Protein AF-A0A4Y2P511-F1 (afdb_monomer_lite)

Foldseek 3Di:
DDDDDDDDDDDDDDDDDDDDDDDDDDDDDDPDDDDDPPPDDDDDDPDPDDDDDPDDPCPVVVCVVVVVCPPPDPPPQQFWDWAADDPCVVVLVVVLCVVQVQWDWDDDDRTITIGHPDPVSVVVSVVVCVVVVD

Secondary structure (DSSP, 8-state):
---------PPP---------------------PPPSTTPPPPP----PPPP----TTHHHHTHHHHTTTTS-----PPPEEEEP-TTHHHHHHHHHHH-SSEEEEEETTEEEEEESSHHHHHHHHHHHHHTT-

Radius of gyration: 36.34 Å; chains: 1; bounding box: 32×95×76 Å

Organism: Araneus ventricosus (NCBI:txid182803)

pLDDT: mean 74.55, std 20.0, range [34.25, 97.19]

Sequence (134 aa):
MSCFKDHESTKDAEMDETGQYAGSIPTTSFDFKIVSPKNSAKIQLVETKSPIEISNKYQNLIGLEEQDKENAPPKISIPAINLKINDDYNLTLQEISRNFPNTESKYDRGYIGILPHFLEDRSKIIEFLNKNEK

Structure (mmCIF, N/CA/C/O backbone):
data_AF-A0A4Y2P511-F1
#
_entry.id   AF-A0A4Y2P511-F1
#
loop_
_atom_site.group_PDB
_atom_site.id
_atom_site.type_symbol
_atom_site.label_atom_id
_atom_site.label_alt_id
_atom_site.label_comp_id
_atom_site.label_asym_id
_atom_site.label_entity_id
_atom_site.label_seq_id
_atom_site.pdbx_PDB_ins_code
_atom_site.Cartn_x
_atom_site.Cartn_y
_atom_site.Cartn_z
_atom_site.occupancy
_atom_site.B_iso_or_equiv
_atom_site.auth_seq_id
_atom_site.auth_comp_id
_atom_site.auth_asym_id
_atom_site.auth_atom_id
_atom_site.pdbx_PDB_model_num
ATOM 1 N N . MET A 1 1 ? 10.146 -27.605 -31.096 1.00 42.47 1 MET A N 1
ATOM 2 C CA . MET A 1 1 ? 9.504 -28.916 -31.317 1.00 42.47 1 MET A CA 1
ATOM 3 C C . MET A 1 1 ? 8.463 -29.110 -30.231 1.00 42.47 1 MET A C 1
ATOM 5 O O . MET A 1 1 ? 8.792 -28.960 -29.065 1.00 42.47 1 MET A O 1
ATOM 9 N N . SER A 1 2 ? 7.216 -29.309 -30.649 1.00 45.97 2 SER A N 1
ATOM 10 C CA . SER A 1 2 ? 6.010 -29.447 -29.829 1.00 45.97 2 SER A CA 1
ATOM 11 C C . SER A 1 2 ? 5.664 -30.926 -29.706 1.00 45.97 2 SER A C 1
ATOM 13 O O . SER A 1 2 ? 5.555 -31.562 -30.747 1.00 45.97 2 SER A O 1
ATOM 15 N N . CYS A 1 3 ? 5.475 -31.431 -28.487 1.00 47.59 3 CYS A N 1
ATOM 16 C CA . CYS A 1 3 ? 4.804 -32.697 -28.149 1.00 47.59 3 CYS A CA 1
ATOM 17 C C . CYS A 1 3 ? 4.597 -32.741 -26.626 1.00 47.59 3 CYS A C 1
ATOM 19 O O . CYS A 1 3 ? 5.488 -32.299 -25.909 1.00 47.59 3 CYS A O 1
ATOM 21 N N . PHE A 1 4 ? 3.584 -33.366 -26.032 1.00 49.75 4 PHE A N 1
ATOM 22 C CA . PHE A 1 4 ? 2.122 -33.395 -26.191 1.00 49.75 4 PHE A CA 1
ATOM 23 C C . PHE A 1 4 ? 1.604 -33.734 -24.775 1.00 49.75 4 PHE A C 1
ATOM 25 O O . PHE A 1 4 ? 2.308 -34.376 -24.000 1.00 49.75 4 PHE A O 1
ATOM 32 N N . LYS A 1 5 ? 0.413 -33.241 -24.418 1.00 53.81 5 LYS A N 1
ATOM 33 C CA . LYS A 1 5 ? -0.297 -33.583 -23.174 1.00 53.81 5 LYS A CA 1
ATOM 34 C C . LYS A 1 5 ? -0.706 -35.057 -23.188 1.00 53.81 5 LYS A C 1
ATOM 36 O O . LYS A 1 5 ? -1.465 -35.419 -24.080 1.00 53.81 5 LYS A O 1
ATOM 41 N N . ASP A 1 6 ? -0.377 -35.796 -22.134 1.00 52.66 6 ASP A N 1
ATOM 42 C CA . ASP A 1 6 ? -1.119 -37.000 -21.759 1.00 52.66 6 ASP A CA 1
ATOM 43 C C . ASP A 1 6 ? -1.978 -36.679 -20.534 1.00 52.66 6 ASP A C 1
ATOM 45 O O . ASP A 1 6 ? -1.492 -36.455 -19.426 1.00 52.66 6 ASP A O 1
ATOM 49 N N . HIS A 1 7 ? -3.281 -36.577 -20.779 1.00 49.41 7 HIS A N 1
ATOM 50 C CA . HIS A 1 7 ? -4.311 -36.598 -19.755 1.00 49.41 7 HIS A CA 1
ATOM 51 C C . HIS A 1 7 ? -4.892 -38.007 -19.795 1.00 49.41 7 HIS A C 1
ATOM 53 O O . HIS A 1 7 ? -5.608 -38.336 -20.738 1.00 49.41 7 HIS A O 1
ATOM 59 N N . GLU A 1 8 ? -4.610 -38.832 -18.791 1.00 48.00 8 GLU A N 1
ATOM 60 C CA . GLU A 1 8 ? -5.341 -40.081 -18.603 1.00 48.00 8 GLU A CA 1
ATOM 61 C C . GLU A 1 8 ? -6.139 -39.992 -17.306 1.00 48.00 8 GLU A C 1
ATOM 63 O O . GLU A 1 8 ? -5.606 -39.807 -16.215 1.00 48.00 8 GLU A O 1
ATOM 68 N N . SER A 1 9 ? -7.458 -40.010 -17.480 1.00 52.00 9 SER A N 1
ATOM 69 C CA . SER A 1 9 ? -8.449 -40.010 -16.415 1.00 52.00 9 SER A CA 1
ATOM 70 C C . SER A 1 9 ? -8.704 -41.462 -16.031 1.00 52.00 9 SER A C 1
ATOM 72 O O . SER A 1 9 ? -9.368 -42.187 -16.775 1.00 52.00 9 SER A O 1
ATOM 74 N N . THR A 1 10 ? -8.182 -41.903 -14.891 1.00 53.38 10 THR A N 1
ATOM 75 C CA . THR A 1 10 ? -8.485 -43.240 -14.375 1.00 53.38 10 THR A CA 1
ATOM 76 C C . THR A 1 10 ? -9.873 -43.222 -13.746 1.00 53.38 10 THR A C 1
ATOM 78 O O . THR A 1 10 ? -10.163 -42.408 -12.874 1.00 53.38 10 THR A O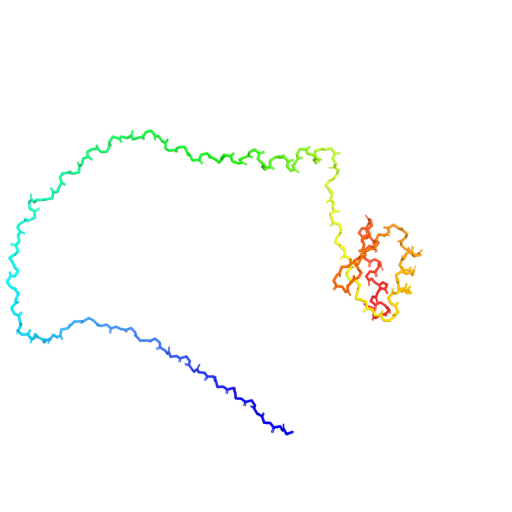 1
ATOM 81 N N . LYS A 1 11 ? -10.741 -44.083 -14.277 1.00 56.53 11 LYS A N 1
ATOM 82 C CA . LYS A 1 11 ? -12.161 -44.215 -13.952 1.00 56.53 11 LYS A CA 1
ATOM 83 C C . LYS A 1 11 ? -12.363 -44.726 -12.526 1.00 56.53 11 LYS A C 1
ATOM 85 O O . LYS A 1 11 ? -11.629 -45.608 -12.082 1.00 56.53 11 LYS A O 1
ATOM 90 N N . ASP A 1 12 ? -13.393 -44.201 -11.873 1.00 45.31 12 ASP A N 1
ATOM 91 C CA . ASP A 1 12 ? -13.908 -44.671 -10.591 1.00 45.31 12 ASP A CA 1
ATOM 92 C C . ASP A 1 12 ? -14.283 -46.158 -10.680 1.00 45.31 12 ASP A C 1
ATOM 94 O O . ASP A 1 12 ? -15.068 -46.563 -11.541 1.00 45.31 12 ASP A O 1
ATOM 98 N N . ALA A 1 13 ? -13.692 -46.976 -9.808 1.00 54.31 13 ALA A N 1
ATOM 99 C CA . ALA A 1 13 ? -14.102 -48.357 -9.612 1.00 54.31 13 ALA A CA 1
ATOM 100 C C . ALA A 1 13 ? -15.190 -48.393 -8.531 1.00 54.31 13 ALA A C 1
ATOM 102 O O . ALA A 1 13 ? -14.964 -48.032 -7.376 1.00 54.31 13 ALA A O 1
ATOM 103 N N . GLU A 1 14 ? -16.376 -48.785 -8.979 1.00 49.62 14 GLU A N 1
ATOM 104 C CA . GLU A 1 14 ? -17.616 -48.987 -8.242 1.00 49.62 14 GLU A CA 1
ATOM 105 C C . GLU A 1 14 ? -17.463 -50.011 -7.101 1.00 49.62 14 GLU A C 1
ATOM 107 O O . GLU A 1 14 ? -16.694 -50.969 -7.187 1.00 49.62 14 GLU A O 1
ATOM 112 N N . MET A 1 15 ? -18.186 -49.749 -6.011 1.00 55.97 15 MET A N 1
ATOM 113 C CA . MET A 1 15 ? -18.266 -50.561 -4.797 1.00 55.97 15 MET A CA 1
ATOM 114 C C . MET A 1 15 ? -19.095 -51.821 -5.041 1.00 55.97 15 MET A C 1
ATOM 116 O O . MET A 1 15 ? -20.222 -51.698 -5.504 1.00 55.97 15 MET A O 1
ATOM 120 N N . ASP A 1 16 ? -18.605 -52.983 -4.601 1.00 44.84 16 ASP A N 1
ATOM 121 C CA . ASP A 1 16 ? -19.456 -54.154 -4.372 1.00 44.84 16 ASP A CA 1
ATOM 122 C C . ASP A 1 16 ? -19.159 -54.786 -3.002 1.00 44.84 16 ASP A C 1
ATOM 124 O O . ASP A 1 16 ? -18.056 -55.247 -2.698 1.00 44.84 16 ASP A O 1
ATOM 128 N N . GLU A 1 17 ? -20.188 -54.762 -2.159 1.00 48.62 17 GLU A N 1
ATOM 129 C CA . GLU A 1 17 ? -20.302 -55.395 -0.849 1.00 48.62 17 GLU A CA 1
ATOM 130 C C . GLU A 1 17 ? -21.018 -56.744 -1.018 1.00 48.62 17 GLU A C 1
ATOM 132 O O . GLU A 1 17 ? -22.072 -56.779 -1.642 1.00 48.62 17 GLU A O 1
ATOM 137 N N . THR A 1 18 ? -20.490 -57.838 -0.446 1.00 41.84 18 THR A N 1
ATOM 138 C CA . THR A 1 18 ? -21.204 -58.848 0.387 1.00 41.84 18 THR A CA 1
ATOM 139 C C . THR A 1 18 ? -20.516 -60.225 0.407 1.00 41.84 18 THR A C 1
ATOM 141 O O . THR A 1 18 ? -20.036 -60.722 -0.606 1.00 41.84 18 THR A O 1
ATOM 144 N N . GLY A 1 19 ? -20.572 -60.898 1.570 1.00 40.34 19 GLY A N 1
ATOM 145 C CA . GLY A 1 19 ? -20.696 -62.366 1.633 1.00 40.34 19 GLY A CA 1
ATOM 146 C C . GLY A 1 19 ? -19.635 -63.146 2.425 1.00 40.34 19 GLY A C 1
ATOM 147 O O . GLY A 1 19 ? -18.476 -63.221 2.042 1.00 40.34 19 GLY A O 1
ATOM 148 N N . GLN A 1 20 ? -20.066 -63.794 3.512 1.00 38.06 20 GLN A N 1
ATOM 149 C CA . GLN A 1 20 ? -19.298 -64.649 4.431 1.00 38.06 20 GLN A CA 1
ATOM 150 C C . GLN A 1 20 ? -19.282 -66.153 4.046 1.00 38.06 20 GLN A C 1
ATOM 152 O O . GLN A 1 20 ? -20.301 -66.697 3.643 1.00 38.06 20 GLN A O 1
ATOM 157 N N . TYR A 1 21 ? -18.123 -66.788 4.300 1.00 39.91 21 TYR A N 1
ATOM 158 C CA . TYR A 1 21 ? -17.769 -68.182 4.681 1.00 39.91 21 TYR A CA 1
ATOM 159 C C . TYR A 1 21 ? -18.353 -69.457 4.019 1.00 39.91 21 TYR A C 1
ATOM 161 O O . TYR A 1 21 ? -19.534 -69.757 4.141 1.00 39.91 21 TYR A O 1
ATOM 169 N N . ALA A 1 22 ? -17.410 -70.307 3.559 1.00 36.66 22 ALA A N 1
ATOM 170 C CA . ALA A 1 22 ? -17.221 -71.770 3.768 1.00 36.66 22 ALA A CA 1
ATOM 171 C C . ALA A 1 22 ? -16.760 -72.437 2.449 1.00 36.66 22 ALA A C 1
ATOM 173 O O . ALA A 1 22 ? -17.340 -72.177 1.409 1.00 36.66 22 ALA A O 1
ATOM 174 N N . GLY A 1 23 ? -15.762 -73.314 2.341 1.00 34.25 23 GLY A N 1
ATOM 175 C CA . GLY A 1 23 ? -14.797 -73.920 3.249 1.00 34.25 23 GLY A CA 1
ATOM 176 C C . GLY A 1 23 ? -14.028 -74.991 2.452 1.00 34.25 23 GLY A C 1
ATOM 177 O O . GLY A 1 23 ? -14.615 -75.657 1.606 1.00 34.25 23 GLY A O 1
ATOM 178 N N . SER A 1 24 ? -12.734 -75.180 2.713 1.00 43.16 24 SER A N 1
ATOM 179 C CA . SER A 1 24 ? -12.016 -76.415 2.358 1.00 43.16 24 SER A CA 1
ATOM 180 C C . SER A 1 24 ? -10.722 -76.505 3.168 1.00 43.16 24 SER A C 1
ATOM 182 O O . SER A 1 24 ? -9.834 -75.666 3.047 1.00 43.16 24 SER A O 1
ATOM 184 N N . ILE A 1 25 ? -10.680 -77.514 4.038 1.00 46.88 25 ILE A N 1
ATOM 185 C CA . ILE A 1 25 ? -9.607 -77.861 4.976 1.00 46.88 25 ILE A CA 1
ATOM 186 C C . ILE A 1 25 ? -8.437 -78.505 4.215 1.00 46.88 25 ILE A C 1
ATOM 188 O O . ILE A 1 25 ? -8.672 -79.466 3.481 1.00 46.88 25 ILE A O 1
ATOM 192 N N . PRO A 1 26 ? -7.181 -78.101 4.474 1.00 40.88 26 PRO A N 1
ATOM 193 C CA . PRO A 1 26 ? -6.042 -79.001 4.380 1.00 40.88 26 PRO A CA 1
ATOM 194 C C . PRO A 1 26 ? -5.585 -79.397 5.785 1.00 40.88 26 PRO A C 1
ATOM 196 O O . PRO A 1 26 ? -5.214 -78.568 6.612 1.00 40.88 26 PRO A O 1
ATOM 199 N N . THR A 1 27 ? -5.631 -80.700 6.024 1.00 49.75 27 THR A N 1
ATOM 200 C CA . THR A 1 27 ? -5.149 -81.420 7.197 1.00 49.75 27 THR A CA 1
ATOM 201 C C . THR A 1 27 ? -3.687 -81.089 7.497 1.00 49.75 27 THR A C 1
ATOM 203 O O . THR A 1 27 ? -2.789 -81.632 6.859 1.00 49.75 27 THR A O 1
ATOM 206 N N . THR A 1 28 ? -3.433 -80.264 8.511 1.00 45.41 28 THR A N 1
ATOM 207 C CA . THR A 1 28 ? -2.154 -80.255 9.230 1.00 45.41 28 THR A CA 1
ATOM 208 C C . THR A 1 28 ? -2.402 -80.113 10.728 1.00 45.41 28 THR A C 1
ATOM 210 O O . THR A 1 28 ? -3.241 -79.346 11.195 1.00 45.41 28 THR A O 1
ATOM 213 N N . SER A 1 29 ? -1.707 -80.974 11.462 1.00 59.28 29 SER A N 1
ATOM 214 C CA . SER A 1 29 ? -1.801 -81.236 12.892 1.00 59.28 29 SER A CA 1
ATOM 215 C C . SER A 1 29 ? -1.775 -79.977 13.752 1.00 59.28 29 SER A C 1
ATOM 217 O O . SER A 1 29 ? -0.762 -79.280 13.803 1.00 59.28 29 SER A O 1
ATOM 219 N N . PHE A 1 30 ? -2.835 -79.764 14.521 1.00 53.41 30 PHE A N 1
ATOM 220 C CA . PHE A 1 30 ? -2.820 -78.827 15.631 1.00 53.41 30 PHE A CA 1
ATOM 221 C C . PHE A 1 30 ? -3.652 -79.400 16.781 1.00 53.41 30 PHE A C 1
ATOM 223 O O . PHE A 1 30 ? -4.855 -79.170 16.885 1.00 53.41 30 PHE A O 1
ATOM 230 N N . ASP A 1 31 ? -2.989 -80.176 17.640 1.00 64.25 31 ASP A N 1
ATOM 231 C CA . ASP A 1 31 ? -3.514 -80.660 18.923 1.00 64.25 31 ASP A CA 1
ATOM 232 C C . ASP A 1 31 ? -3.655 -79.493 19.918 1.00 64.25 31 ASP A C 1
ATOM 234 O O . ASP A 1 31 ? -2.940 -79.384 20.918 1.00 64.25 31 ASP A O 1
ATOM 238 N N . PHE A 1 32 ? -4.577 -78.569 19.653 1.00 65.88 32 PHE A N 1
ATOM 239 C CA . PHE A 1 32 ? -4.915 -77.533 20.620 1.00 65.88 32 PHE A CA 1
ATOM 240 C C . PHE A 1 32 ? -5.951 -78.060 21.605 1.00 65.88 32 PHE A C 1
ATOM 242 O O . PHE A 1 32 ? -7.124 -78.262 21.293 1.00 65.88 32 PHE A O 1
ATOM 249 N N . LYS A 1 33 ? -5.500 -78.263 22.842 1.00 73.00 33 LYS A N 1
ATOM 250 C CA . LYS A 1 33 ? -6.355 -78.651 23.959 1.00 73.00 33 LYS A CA 1
ATOM 251 C C . LYS A 1 33 ? -7.148 -77.433 24.442 1.00 73.00 33 LYS A C 1
ATOM 253 O O . LYS A 1 33 ? -6.571 -76.478 24.958 1.00 73.00 33 LYS A O 1
ATOM 258 N N . ILE A 1 34 ? -8.472 -77.472 24.307 1.00 68.00 34 ILE A N 1
ATOM 259 C CA . ILE A 1 34 ? -9.365 -76.439 24.851 1.00 68.00 34 ILE A CA 1
ATOM 260 C C . ILE A 1 34 ? -9.376 -76.564 26.383 1.00 68.00 34 ILE A C 1
ATOM 262 O O . ILE A 1 34 ? -9.748 -77.605 26.926 1.00 68.00 34 ILE A O 1
ATOM 266 N N . VAL A 1 35 ? -8.947 -75.513 27.089 1.00 64.06 35 VAL A N 1
ATOM 267 C CA . VAL A 1 35 ? -8.935 -75.449 28.562 1.00 64.06 35 VAL A CA 1
ATOM 268 C C . VAL A 1 35 ? -10.161 -74.708 29.102 1.00 64.06 35 VAL A C 1
ATOM 270 O O . VAL A 1 35 ? -10.712 -73.825 28.451 1.00 64.06 35 VAL A O 1
ATOM 273 N N . SER A 1 36 ? -10.603 -75.073 30.309 1.00 65.44 36 SER A N 1
ATOM 274 C CA . SER A 1 36 ? -11.772 -74.460 30.952 1.00 65.44 36 SER A CA 1
ATOM 275 C C . SER A 1 36 ? -11.494 -72.990 31.332 1.00 65.44 36 SER A C 1
ATOM 277 O O . SER A 1 36 ? -10.411 -72.719 31.853 1.00 65.44 36 SER A O 1
ATOM 279 N N . PRO A 1 37 ? -12.449 -72.044 31.176 1.00 62.72 37 PRO A N 1
ATOM 280 C CA . PRO A 1 37 ? -12.242 -70.605 31.426 1.00 62.72 37 PRO A CA 1
ATOM 281 C C . PRO A 1 37 ? -11.972 -70.203 32.889 1.00 62.72 37 PRO A C 1
ATOM 283 O O . PRO A 1 37 ? -12.016 -69.026 33.230 1.00 62.72 37 PRO A O 1
ATOM 286 N N . LYS A 1 38 ? -11.725 -71.152 33.795 1.00 60.62 38 LYS A N 1
ATOM 287 C CA . LYS A 1 38 ? -11.714 -70.926 35.250 1.00 60.62 38 LYS A CA 1
ATOM 288 C C . LYS A 1 38 ? -10.485 -70.190 35.803 1.00 60.62 38 LYS A C 1
ATOM 290 O O . LYS A 1 38 ? -10.421 -69.980 37.008 1.00 60.62 38 LYS A O 1
ATOM 295 N N . ASN A 1 39 ? -9.567 -69.746 34.945 1.00 58.75 39 ASN A N 1
ATOM 296 C CA . ASN A 1 39 ? -8.349 -69.028 35.336 1.00 58.75 39 ASN A CA 1
ATOM 297 C C . ASN A 1 39 ? -8.368 -67.540 34.943 1.00 58.75 39 ASN A C 1
ATOM 299 O O . ASN A 1 39 ? -7.319 -66.958 34.676 1.00 58.75 39 ASN A O 1
ATOM 303 N N . SER A 1 40 ? -9.538 -66.898 34.884 1.00 62.78 40 SER A N 1
ATOM 304 C CA . SER A 1 40 ? -9.586 -65.436 34.778 1.00 62.78 40 SER A CA 1
ATOM 305 C C . SER A 1 40 ? -9.000 -64.805 36.045 1.00 62.78 40 SER A C 1
ATOM 307 O O . SER A 1 40 ? -9.401 -65.142 37.161 1.00 62.78 40 SER A O 1
ATOM 309 N N . ALA A 1 41 ? -8.050 -63.882 35.885 1.00 65.44 41 ALA A N 1
ATOM 310 C CA . ALA A 1 41 ? -7.514 -63.112 37.002 1.00 65.44 41 ALA A CA 1
ATOM 311 C C . ALA A 1 41 ? -8.646 -62.320 37.683 1.00 65.44 41 ALA A C 1
ATOM 313 O O . ALA A 1 41 ? -9.439 -61.660 37.009 1.00 65.44 41 ALA A O 1
ATOM 314 N N . LYS A 1 42 ? -8.732 -62.375 39.021 1.00 69.69 42 LYS A N 1
ATOM 315 C CA . LYS A 1 42 ? -9.644 -61.503 39.776 1.00 69.69 42 LYS A CA 1
ATOM 316 C C . LYS A 1 42 ? -9.238 -60.049 39.536 1.00 69.69 42 LYS A C 1
ATOM 318 O O . LYS A 1 42 ? -8.085 -59.691 39.769 1.00 69.69 42 LYS A O 1
ATOM 323 N N . ILE A 1 43 ? -10.189 -59.223 39.102 1.00 67.56 43 ILE A N 1
ATOM 324 C CA . ILE A 1 43 ? -10.000 -57.775 38.991 1.00 67.56 43 ILE A CA 1
ATOM 325 C C . ILE A 1 43 ? -9.694 -57.257 40.400 1.00 67.56 43 ILE A C 1
ATOM 327 O O . ILE A 1 43 ? -10.494 -57.450 41.318 1.00 67.56 43 ILE A O 1
ATOM 331 N N . GLN A 1 44 ? -8.516 -56.661 40.589 1.00 67.62 44 GLN A N 1
ATOM 332 C CA . GLN A 1 44 ? -8.200 -55.978 41.840 1.00 67.62 44 GLN A CA 1
ATOM 333 C C . GLN A 1 44 ? -9.125 -54.769 41.971 1.00 67.62 44 GLN A C 1
ATOM 335 O O . GLN A 1 44 ? -9.329 -54.039 41.000 1.00 67.62 44 GLN A O 1
ATOM 340 N N . LEU A 1 45 ? -9.698 -54.577 43.161 1.00 63.84 45 LEU A N 1
ATOM 341 C CA . LEU A 1 45 ? -10.500 -53.398 43.458 1.00 63.84 45 LEU A CA 1
ATOM 342 C C . LEU A 1 45 ? -9.584 -52.180 43.292 1.00 63.84 45 LEU A C 1
ATOM 344 O O . LEU A 1 45 ? -8.634 -52.010 44.052 1.00 63.84 45 LEU A O 1
ATOM 348 N N . VAL A 1 46 ? -9.814 -51.389 42.247 1.00 65.12 46 VAL A N 1
ATOM 349 C CA . VAL A 1 46 ? -9.028 -50.184 41.991 1.00 65.12 46 VAL A CA 1
ATOM 350 C C . VAL A 1 46 ? -9.370 -49.203 43.102 1.00 65.12 46 VAL A C 1
ATOM 352 O O . VAL A 1 46 ? -10.480 -48.674 43.138 1.00 65.12 46 VAL A O 1
ATOM 355 N N . GLU A 1 47 ? -8.436 -48.988 44.028 1.00 67.19 47 GLU A N 1
ATOM 356 C CA . GLU A 1 47 ? -8.540 -47.884 44.975 1.00 67.19 47 GLU A CA 1
ATOM 357 C C . GLU A 1 47 ? -8.740 -46.599 44.174 1.00 67.19 47 GLU A C 1
ATOM 359 O O . GLU A 1 47 ? -7.998 -46.311 43.226 1.00 67.19 47 GLU A O 1
ATOM 364 N N . THR A 1 48 ? -9.794 -45.859 44.514 1.00 64.94 48 THR A N 1
ATOM 365 C CA . THR A 1 48 ? -10.140 -44.599 43.868 1.00 64.94 48 THR A CA 1
ATOM 366 C C . THR A 1 48 ? -9.009 -43.615 44.119 1.00 64.94 48 THR A C 1
ATOM 368 O O . THR A 1 48 ? -8.948 -42.972 45.167 1.00 64.94 48 THR A O 1
ATOM 371 N N . LYS A 1 49 ? -8.081 -43.525 43.166 1.00 70.50 49 LYS A N 1
ATOM 372 C CA . LYS A 1 49 ? -7.073 -42.470 43.155 1.00 70.50 49 LYS A CA 1
ATOM 373 C C . LYS A 1 49 ? -7.815 -41.138 43.174 1.00 70.50 49 LYS A C 1
ATOM 375 O O . LYS A 1 49 ? -8.839 -40.991 42.502 1.00 70.50 49 LYS A O 1
ATOM 380 N N . SER A 1 50 ? -7.310 -40.198 43.968 1.00 71.62 50 SER A N 1
ATOM 381 C CA . SER A 1 50 ? -7.811 -38.826 44.000 1.00 71.62 50 SER A CA 1
ATOM 382 C C . SER A 1 50 ? -7.952 -38.277 42.573 1.00 71.62 50 SER A C 1
ATOM 384 O O . SER A 1 50 ? -7.145 -38.651 41.713 1.00 71.62 50 SER A O 1
ATOM 386 N N . PRO A 1 51 ? -8.948 -37.412 42.307 1.00 80.06 51 PRO A N 1
ATOM 387 C CA . PRO A 1 51 ? -9.186 -36.863 40.977 1.00 80.06 51 PRO A CA 1
ATOM 388 C C . PRO A 1 51 ? -7.897 -36.322 40.357 1.00 80.06 51 PRO A C 1
ATOM 390 O O . PRO A 1 51 ? -7.139 -35.608 41.014 1.00 80.06 51 PRO A O 1
ATOM 393 N N . ILE A 1 52 ? -7.643 -36.686 39.100 1.00 75.19 52 ILE A N 1
ATOM 394 C CA . ILE A 1 52 ? -6.505 -36.158 38.348 1.00 75.19 52 ILE A CA 1
ATOM 395 C C . ILE A 1 52 ? -6.773 -34.673 38.109 1.00 75.19 52 ILE A C 1
ATOM 397 O O . ILE A 1 52 ? -7.825 -34.305 37.584 1.00 75.19 52 ILE A O 1
ATOM 401 N N . GLU A 1 53 ? -5.831 -33.823 38.508 1.00 82.19 53 GLU A N 1
ATOM 402 C CA . GLU A 1 53 ? -5.912 -32.396 38.236 1.00 82.19 53 GLU A CA 1
ATOM 403 C C . GLU A 1 53 ? -5.769 -32.158 36.725 1.00 82.19 53 GLU A C 1
ATOM 405 O O . GLU A 1 53 ? -4.732 -32.440 36.129 1.00 82.19 53 GLU A O 1
ATOM 410 N N . ILE A 1 54 ? -6.838 -31.662 36.101 1.00 82.31 54 ILE A N 1
ATOM 411 C CA . ILE A 1 54 ? -6.906 -31.317 34.670 1.00 82.31 54 ILE A CA 1
ATOM 412 C C . ILE A 1 54 ? -6.775 -29.804 34.433 1.00 82.31 54 ILE A C 1
ATOM 414 O O . ILE A 1 54 ? -7.118 -29.310 33.359 1.00 82.31 54 ILE A O 1
ATOM 418 N N . SER A 1 55 ? -6.339 -29.048 35.446 1.00 87.94 55 SER A N 1
ATOM 419 C CA . SER A 1 55 ? -6.227 -27.593 35.359 1.00 87.94 55 SER A CA 1
ATOM 420 C C . SER A 1 55 ? -5.149 -27.196 34.340 1.00 87.94 55 SER A C 1
ATOM 422 O O . SER A 1 55 ? -4.068 -27.786 34.255 1.00 87.94 55 SER A O 1
ATOM 424 N N . ASN A 1 56 ? -5.445 -26.190 33.513 1.00 85.25 56 ASN A N 1
ATOM 425 C CA . ASN A 1 56 ? -4.477 -25.682 32.552 1.00 85.25 56 ASN A CA 1
ATOM 426 C C . ASN A 1 56 ? -3.465 -24.768 33.2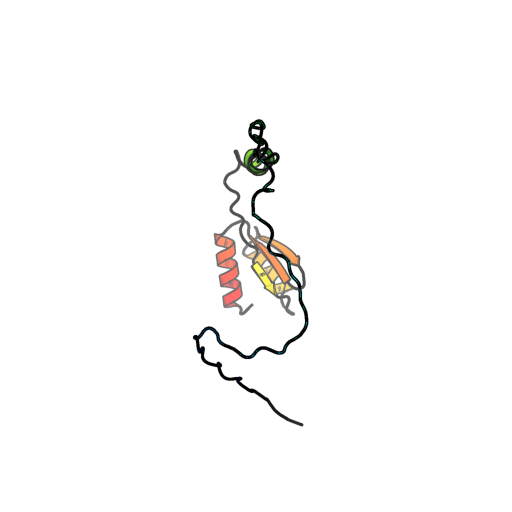62 1.00 85.25 56 ASN A C 1
ATOM 428 O O . ASN A 1 56 ? -3.781 -23.639 33.634 1.00 85.25 56 ASN A O 1
ATOM 432 N N . LYS A 1 57 ? -2.213 -25.216 33.378 1.00 86.31 57 LYS A N 1
ATOM 433 C CA . LYS A 1 57 ? -1.100 -24.444 33.967 1.00 86.31 57 LYS A CA 1
ATOM 434 C C . LYS A 1 57 ? -0.744 -23.144 33.224 1.00 86.31 57 LYS A C 1
ATOM 436 O O . LYS A 1 57 ? 0.018 -22.337 33.748 1.00 86.31 57 LYS A O 1
ATOM 441 N N . TYR A 1 58 ? -1.263 -22.945 32.012 1.00 82.06 58 TYR A N 1
ATOM 442 C CA . TYR A 1 58 ? -1.014 -21.769 31.175 1.00 82.06 58 TYR A CA 1
ATOM 443 C C . TYR A 1 58 ? -2.186 -20.778 31.148 1.00 82.06 58 TYR A C 1
ATOM 445 O O . TYR A 1 58 ? -2.136 -19.816 30.389 1.00 82.06 58 TYR A O 1
ATOM 453 N N . GLN A 1 59 ? -3.215 -20.960 31.988 1.00 79.25 59 GLN A N 1
ATOM 454 C CA . GLN A 1 59 ? -4.365 -20.045 32.082 1.00 79.25 59 GLN A CA 1
ATOM 455 C C . GLN A 1 59 ? -3.933 -18.573 32.259 1.00 79.25 59 GLN A C 1
ATOM 457 O O . GLN A 1 59 ? -4.520 -17.674 31.666 1.00 79.25 59 GLN A O 1
ATOM 462 N N . ASN A 1 60 ? -2.856 -18.337 33.016 1.00 74.25 60 ASN A N 1
ATOM 463 C CA . ASN A 1 60 ? -2.328 -17.001 33.308 1.00 74.25 60 ASN A CA 1
ATOM 464 C C . ASN A 1 60 ? -1.681 -16.300 32.099 1.00 74.25 60 ASN A C 1
ATOM 466 O O . ASN A 1 60 ? -1.420 -15.104 32.168 1.00 74.25 60 ASN A O 1
AT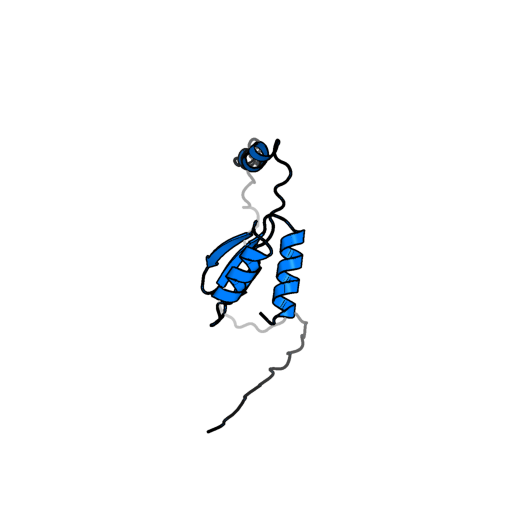OM 470 N N . LEU A 1 61 ? -1.402 -17.019 31.006 1.00 74.12 61 LEU A N 1
ATOM 471 C CA . LEU A 1 61 ? -0.823 -16.426 29.797 1.00 74.12 61 LEU A CA 1
ATOM 472 C C . LEU A 1 61 ? -1.879 -15.767 28.901 1.00 74.12 61 LEU A C 1
ATOM 474 O O . LEU A 1 61 ? -1.546 -14.829 28.190 1.00 74.12 61 LEU A O 1
ATOM 478 N N . ILE A 1 62 ? -3.142 -16.203 28.977 1.00 71.06 62 ILE A N 1
ATOM 479 C CA . ILE A 1 62 ? -4.240 -15.663 28.156 1.00 71.06 62 ILE A CA 1
ATOM 480 C C . ILE A 1 62 ? -4.527 -14.190 28.510 1.00 71.06 62 ILE A C 1
ATOM 482 O O . ILE A 1 62 ? -4.798 -13.386 27.627 1.00 71.06 62 ILE A O 1
ATOM 486 N N . GLY A 1 63 ? -4.403 -13.815 29.789 1.00 58.44 63 GLY A N 1
ATOM 487 C CA . GLY A 1 63 ? -4.698 -12.455 30.264 1.00 58.44 63 GLY A CA 1
ATOM 488 C C . GLY A 1 63 ? -3.541 -11.453 30.161 1.00 58.44 63 GLY A C 1
ATOM 489 O O . GLY A 1 63 ? -3.771 -10.248 30.257 1.00 58.44 63 GLY A O 1
ATOM 490 N N . LEU A 1 64 ? -2.299 -11.909 29.946 1.00 58.75 64 LEU A N 1
ATOM 491 C CA . LEU A 1 64 ? -1.140 -11.007 29.843 1.00 58.75 64 LEU A CA 1
ATOM 492 C C . LEU A 1 64 ? -1.188 -10.168 28.554 1.00 58.75 64 LEU A C 1
ATOM 494 O O . LEU A 1 64 ? -0.714 -9.039 28.525 1.00 58.75 64 LEU A O 1
ATOM 498 N N . GLU A 1 65 ? -1.821 -10.691 27.502 1.00 57.78 65 GLU A N 1
ATOM 499 C CA . GLU A 1 65 ? -2.040 -9.976 26.238 1.00 57.78 65 GLU A CA 1
ATOM 500 C C . GLU A 1 65 ? -3.166 -8.927 26.316 1.00 57.78 65 GLU A C 1
ATOM 502 O O . GLU A 1 65 ? -3.301 -8.087 25.416 1.00 57.78 65 GLU A O 1
ATOM 507 N N . GLU A 1 66 ? -4.001 -9.003 27.355 1.00 56.00 66 GLU A N 1
ATOM 508 C CA . GLU A 1 66 ? -5.213 -8.199 27.537 1.00 56.00 66 GLU A CA 1
ATOM 509 C C . GLU A 1 66 ? -5.005 -7.064 28.552 1.00 56.00 66 GLU A C 1
ATOM 511 O O . GLU A 1 66 ? -5.554 -5.978 28.368 1.00 56.00 66 GLU A O 1
ATOM 516 N N . GLN A 1 67 ? -4.147 -7.252 29.563 1.00 52.97 67 GLN A N 1
ATOM 517 C CA . GLN A 1 67 ? -3.916 -6.252 30.616 1.00 52.97 67 GLN A CA 1
ATOM 518 C C . GLN A 1 67 ? -3.207 -4.980 30.106 1.00 52.97 67 GLN A C 1
ATOM 520 O O . GLN A 1 67 ? -3.547 -3.872 30.520 1.00 52.97 67 GLN A O 1
ATOM 525 N N . ASP A 1 68 ? -2.310 -5.100 29.122 1.00 53.62 68 ASP A N 1
ATOM 526 C CA . ASP A 1 68 ? -1.685 -3.943 28.449 1.00 53.62 68 ASP A CA 1
ATOM 527 C C . ASP A 1 68 ? -2.634 -3.220 27.466 1.00 53.62 68 ASP A C 1
ATOM 529 O O . ASP A 1 68 ? -2.271 -2.206 26.857 1.00 53.62 68 ASP A O 1
ATOM 533 N N . LYS A 1 69 ? -3.859 -3.730 27.277 1.00 55.53 69 LYS A N 1
ATOM 534 C CA . LYS A 1 69 ? -4.876 -3.167 26.373 1.00 55.53 69 LYS A CA 1
ATOM 535 C C . LYS A 1 69 ? -6.041 -2.502 27.104 1.00 55.53 69 LYS A C 1
ATOM 537 O O . LYS A 1 69 ? -6.842 -1.850 26.447 1.00 55.53 69 LYS A O 1
ATOM 542 N N . GLU A 1 70 ? -6.131 -2.600 28.429 1.00 54.19 70 GLU A N 1
ATOM 543 C CA . GLU A 1 70 ? -7.328 -2.175 29.174 1.00 54.19 70 GLU A CA 1
ATOM 544 C C . GLU A 1 70 ? -7.535 -0.642 29.207 1.00 54.19 70 GLU A C 1
ATOM 546 O O . GLU A 1 70 ? -8.648 -0.171 29.411 1.00 54.19 70 GLU A O 1
ATOM 551 N N . ASN A 1 71 ? -6.496 0.156 28.917 1.00 57.22 71 ASN A N 1
ATOM 552 C CA . ASN A 1 71 ? -6.595 1.622 28.779 1.00 57.22 71 ASN A CA 1
ATOM 553 C C . ASN A 1 71 ? -6.355 2.145 27.351 1.00 57.22 71 ASN A C 1
ATOM 555 O O . ASN A 1 71 ? -6.336 3.358 27.132 1.00 57.22 71 ASN A O 1
ATOM 559 N N . ALA A 1 72 ? -6.160 1.261 26.371 1.00 55.03 72 ALA A N 1
ATOM 560 C CA . ALA A 1 72 ? -5.986 1.659 24.981 1.00 55.03 72 ALA A CA 1
ATOM 561 C C . ALA A 1 72 ? -7.261 1.321 24.197 1.00 55.03 72 ALA A C 1
ATOM 563 O O . ALA A 1 72 ? -7.768 0.206 24.330 1.00 55.03 72 ALA A O 1
ATOM 564 N N . PRO A 1 73 ? -7.780 2.225 23.342 1.00 56.97 73 PRO A N 1
ATOM 565 C CA . PRO A 1 73 ? -8.819 1.835 22.398 1.00 56.97 73 PRO A CA 1
ATOM 566 C C . PRO A 1 73 ? -8.338 0.603 21.613 1.00 56.97 73 PRO A C 1
ATOM 568 O O . PRO A 1 73 ? -7.131 0.500 21.350 1.00 56.97 73 PRO A O 1
ATOM 571 N N . PRO A 1 74 ? -9.235 -0.340 21.255 1.00 58.00 74 PRO A N 1
ATOM 572 C CA . PRO A 1 74 ? -8.856 -1.530 20.506 1.00 58.00 74 PRO A CA 1
ATOM 573 C C . PRO A 1 74 ? -8.020 -1.090 19.308 1.00 58.00 74 PRO A C 1
ATOM 575 O O . PRO A 1 74 ? -8.487 -0.316 18.473 1.00 58.00 74 PRO A O 1
ATOM 578 N N . LYS A 1 75 ? -6.748 -1.508 19.276 1.00 64.75 75 LYS A N 1
ATOM 579 C CA . LYS A 1 75 ? -5.820 -1.159 18.199 1.00 64.75 75 LYS A CA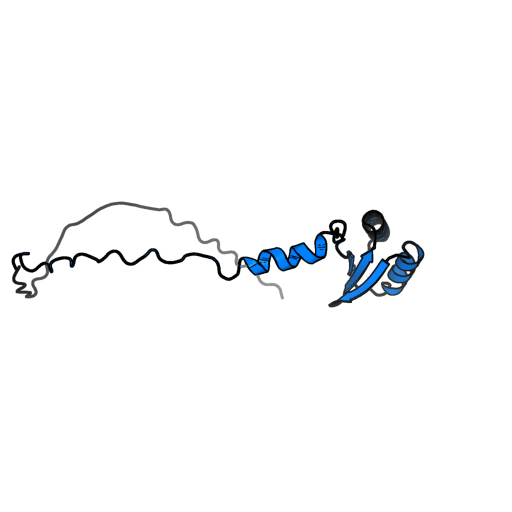 1
ATOM 580 C C . LYS A 1 75 ? -6.343 -1.828 16.935 1.00 64.75 75 LYS A C 1
ATOM 582 O O . LYS A 1 75 ? -6.028 -2.986 16.673 1.00 64.75 75 LYS A O 1
ATOM 587 N N . ILE A 1 76 ? -7.188 -1.122 16.187 1.00 69.50 76 ILE A N 1
ATOM 588 C CA . ILE A 1 76 ? -7.626 -1.535 14.859 1.00 69.50 76 ILE A CA 1
ATOM 589 C C . ILE A 1 76 ? -6.347 -1.613 14.030 1.00 69.50 76 ILE A C 1
ATOM 591 O O . ILE A 1 76 ? -5.751 -0.596 13.682 1.00 69.50 76 ILE A O 1
ATOM 595 N N . SER A 1 77 ? -5.867 -2.834 13.802 1.00 84.56 77 SER A N 1
ATOM 596 C CA . SER A 1 77 ? -4.697 -3.057 12.966 1.00 84.56 77 SER A CA 1
ATOM 597 C C . SER A 1 77 ? -5.118 -2.815 11.525 1.00 84.56 77 SER A C 1
ATOM 599 O O . SER A 1 77 ? -5.943 -3.547 10.981 1.00 84.56 77 SER A O 1
ATOM 601 N N . ILE A 1 78 ? -4.593 -1.750 10.926 1.00 91.06 78 ILE A N 1
ATOM 602 C CA . ILE A 1 78 ? -4.828 -1.434 9.522 1.00 91.06 78 ILE A CA 1
ATOM 603 C C . ILE A 1 78 ? -3.837 -2.264 8.694 1.00 91.06 78 ILE A C 1
ATOM 605 O O . ILE A 1 78 ? -2.627 -2.094 8.859 1.00 91.06 78 ILE A O 1
ATOM 609 N N . PRO A 1 79 ? -4.307 -3.163 7.808 1.00 94.06 79 PRO A N 1
ATOM 610 C CA . PRO A 1 79 ? -3.410 -3.974 6.995 1.00 94.06 79 PRO A CA 1
ATOM 611 C C . PRO A 1 79 ? -2.613 -3.114 6.017 1.00 94.06 79 PRO A C 1
ATOM 613 O O . PRO A 1 79 ? -3.179 -2.226 5.368 1.00 94.06 79 PRO A O 1
ATOM 616 N N . ALA A 1 80 ? -1.331 -3.438 5.854 1.00 95.25 80 ALA A N 1
ATOM 617 C CA . ALA A 1 80 ? -0.474 -2.796 4.867 1.00 95.25 80 ALA A CA 1
ATOM 618 C C . ALA A 1 80 ? -0.983 -3.026 3.432 1.00 95.25 80 ALA A C 1
ATOM 620 O O . ALA A 1 80 ? -1.620 -4.038 3.124 1.00 95.25 80 ALA A O 1
ATOM 621 N N . ILE A 1 81 ? -0.687 -2.075 2.551 1.00 96.50 81 ILE A N 1
ATOM 622 C C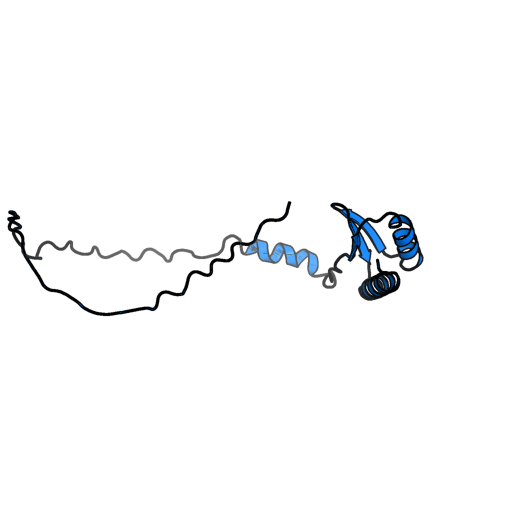A . ILE A 1 81 ? -0.896 -2.195 1.107 1.00 96.50 81 ILE A CA 1
ATOM 623 C C . ILE A 1 81 ? 0.430 -2.636 0.494 1.00 96.50 81 ILE A C 1
ATOM 625 O O . ILE A 1 81 ? 1.438 -1.956 0.666 1.00 96.50 81 ILE A O 1
ATOM 629 N N . ASN A 1 82 ? 0.437 -3.757 -0.223 1.00 96.25 82 ASN A N 1
ATOM 630 C CA . ASN A 1 82 ? 1.644 -4.266 -0.870 1.00 96.25 82 ASN A CA 1
ATOM 631 C C . ASN A 1 82 ? 1.760 -3.693 -2.283 1.00 96.25 82 ASN A C 1
ATOM 633 O O . ASN A 1 82 ? 1.064 -4.142 -3.191 1.00 96.25 82 ASN A O 1
ATOM 637 N N . LEU A 1 83 ? 2.653 -2.725 -2.471 1.00 95.44 83 LEU A N 1
ATOM 638 C CA . LEU A 1 83 ? 3.000 -2.183 -3.781 1.00 95.44 83 LEU A CA 1
ATOM 639 C C . LEU A 1 83 ? 4.123 -3.021 -4.399 1.00 95.44 83 LEU A C 1
ATOM 641 O O . LEU A 1 83 ? 5.190 -3.183 -3.803 1.00 95.44 83 LEU A O 1
ATOM 645 N N . LYS A 1 84 ? 3.904 -3.556 -5.601 1.00 94.75 84 LYS A N 1
ATOM 646 C CA . LYS A 1 84 ? 4.945 -4.281 -6.338 1.00 94.75 84 LYS A CA 1
ATOM 647 C C . LYS A 1 84 ? 6.009 -3.303 -6.836 1.00 94.75 84 LYS A C 1
ATOM 649 O O . LYS A 1 84 ? 5.679 -2.258 -7.392 1.00 94.75 84 LYS A O 1
ATOM 654 N N . ILE A 1 85 ? 7.283 -3.654 -6.682 1.00 94.81 85 ILE A N 1
ATOM 655 C CA . ILE A 1 85 ? 8.377 -2.849 -7.233 1.00 94.81 85 ILE A CA 1
ATOM 656 C C . ILE A 1 85 ? 8.384 -2.994 -8.760 1.00 94.81 85 ILE A C 1
ATOM 658 O O . ILE A 1 85 ? 8.491 -4.097 -9.296 1.00 94.81 85 ILE A O 1
ATOM 662 N N . ASN A 1 86 ? 8.239 -1.862 -9.444 1.00 93.25 86 ASN A N 1
ATOM 663 C CA . ASN A 1 86 ? 8.375 -1.670 -10.888 1.00 93.25 86 ASN A CA 1
ATOM 664 C C . ASN A 1 86 ? 9.358 -0.518 -11.149 1.00 93.25 86 ASN A C 1
ATOM 666 O O . ASN A 1 86 ? 9.839 0.082 -10.195 1.00 93.25 86 ASN A O 1
ATOM 670 N N . ASP A 1 87 ? 9.656 -0.187 -12.403 1.00 94.56 87 ASP A N 1
ATOM 671 C CA . ASP A 1 87 ? 10.653 0.853 -12.720 1.00 94.56 87 ASP A CA 1
ATOM 672 C C . ASP A 1 87 ? 10.278 2.236 -12.144 1.00 94.56 87 ASP A C 1
ATOM 674 O O . ASP A 1 87 ? 11.139 2.994 -11.698 1.00 94.56 87 ASP A O 1
ATOM 678 N N . ASP A 1 88 ? 8.975 2.508 -12.028 1.00 94.69 88 ASP A N 1
ATOM 679 C CA . ASP A 1 88 ? 8.421 3.786 -11.571 1.00 94.69 88 ASP A CA 1
ATOM 680 C C . ASP A 1 88 ? 7.946 3.773 -10.104 1.00 94.69 88 ASP A C 1
ATOM 682 O O . ASP A 1 88 ? 7.195 4.660 -9.682 1.00 94.69 88 ASP A O 1
ATOM 686 N N . TYR A 1 89 ? 8.326 2.772 -9.301 1.00 94.44 89 TYR A N 1
ATOM 687 C CA . TYR A 1 89 ? 7.789 2.616 -7.940 1.00 94.44 89 TYR A CA 1
ATOM 688 C C . TYR A 1 89 ? 8.128 3.816 -7.051 1.00 94.44 89 TYR A C 1
ATOM 690 O O . TYR A 1 89 ? 7.308 4.246 -6.243 1.00 94.44 89 TYR A O 1
ATOM 698 N N . ASN A 1 90 ? 9.323 4.386 -7.238 1.00 95.12 90 ASN A N 1
ATOM 699 C CA . ASN A 1 90 ? 9.799 5.550 -6.499 1.00 95.12 90 ASN A CA 1
ATOM 700 C C . ASN A 1 90 ? 8.897 6.768 -6.718 1.00 95.12 90 ASN A C 1
ATOM 702 O O . ASN A 1 90 ? 8.603 7.484 -5.763 1.00 95.12 90 ASN A O 1
ATOM 706 N N . LEU A 1 91 ? 8.435 6.989 -7.954 1.00 96.12 91 LEU A N 1
ATOM 707 C CA . LEU A 1 91 ? 7.532 8.094 -8.280 1.00 96.12 91 LEU A CA 1
ATOM 708 C C . LEU A 1 91 ? 6.171 7.888 -7.613 1.00 96.12 91 LEU A C 1
ATOM 710 O O . LEU A 1 91 ? 5.675 8.783 -6.934 1.00 96.12 91 LEU A O 1
ATOM 714 N N . THR A 1 92 ? 5.619 6.677 -7.705 1.00 95.56 92 THR A N 1
ATOM 715 C CA . THR A 1 92 ? 4.364 6.326 -7.022 1.00 95.56 92 THR A CA 1
ATOM 716 C C . THR A 1 92 ? 4.476 6.502 -5.509 1.00 95.56 92 THR A C 1
ATOM 718 O O . THR A 1 92 ? 3.570 7.042 -4.879 1.00 95.56 92 THR A O 1
ATOM 721 N N . LEU A 1 93 ? 5.604 6.115 -4.913 1.00 95.62 93 LEU A N 1
ATOM 722 C CA . LEU A 1 93 ? 5.840 6.267 -3.480 1.00 95.62 93 LEU A CA 1
ATOM 723 C C . LEU A 1 93 ? 5.918 7.740 -3.054 1.00 95.62 93 LEU A C 1
ATOM 725 O O . LEU A 1 93 ? 5.385 8.112 -2.006 1.00 95.62 93 LEU A O 1
ATOM 729 N N . GLN A 1 94 ? 6.541 8.589 -3.875 1.00 96.25 94 GLN A N 1
ATOM 730 C CA . GLN A 1 94 ? 6.580 10.036 -3.654 1.00 96.25 94 GLN A CA 1
ATOM 731 C C . GLN A 1 94 ? 5.183 10.659 -3.741 1.00 96.25 94 GLN A C 1
ATOM 733 O O . GLN A 1 94 ? 4.821 11.478 -2.896 1.00 96.25 94 GLN A O 1
ATOM 738 N N . GLU A 1 95 ? 4.377 10.261 -4.725 1.00 96.56 95 GLU A N 1
ATOM 739 C CA . GLU A 1 95 ? 3.001 10.742 -4.870 1.00 96.56 95 GLU A CA 1
ATOM 740 C C . GLU A 1 95 ? 2.124 10.326 -3.690 1.00 96.56 95 GLU A C 1
ATOM 742 O O . GLU A 1 95 ? 1.362 11.146 -3.173 1.00 96.56 95 GLU A O 1
ATOM 747 N N . ILE A 1 96 ? 2.265 9.088 -3.213 1.00 96.12 96 ILE A N 1
ATOM 748 C CA . ILE A 1 96 ? 1.561 8.612 -2.019 1.00 96.12 96 ILE A CA 1
ATOM 749 C C . ILE A 1 96 ? 1.995 9.419 -0.798 1.00 96.12 96 ILE A C 1
ATOM 751 O O . ILE A 1 96 ? 1.141 9.941 -0.090 1.00 96.12 96 ILE A O 1
ATOM 755 N N . SER A 1 97 ? 3.298 9.616 -0.601 1.00 94.94 97 SER A N 1
ATOM 756 C CA . SER A 1 97 ? 3.822 10.399 0.528 1.00 94.94 97 SER A CA 1
ATOM 757 C C . SER A 1 97 ? 3.335 11.855 0.508 1.00 94.94 97 SER A C 1
ATOM 759 O O . SER A 1 97 ? 3.114 12.456 1.556 1.00 94.94 97 SER A O 1
ATOM 761 N N . ARG A 1 98 ? 3.133 12.432 -0.685 1.00 96.69 98 ARG A N 1
ATOM 762 C CA . ARG A 1 98 ? 2.628 13.801 -0.859 1.00 96.69 98 ARG A CA 1
ATOM 763 C C . ARG A 1 98 ? 1.127 13.924 -0.585 1.00 96.69 98 ARG A C 1
ATOM 765 O O . ARG A 1 98 ? 0.707 14.923 -0.010 1.00 96.69 98 ARG A O 1
ATOM 772 N N . ASN A 1 99 ? 0.324 12.956 -1.025 1.00 95.69 99 ASN A N 1
ATOM 773 C CA . ASN A 1 99 ? -1.134 12.986 -0.852 1.00 95.69 99 ASN A CA 1
ATOM 774 C C . ASN A 1 99 ? -1.583 12.430 0.512 1.00 95.69 99 ASN A C 1
ATOM 776 O O . ASN A 1 99 ? -2.629 12.827 1.019 1.00 95.69 99 ASN A O 1
ATOM 780 N N . PHE A 1 100 ? -0.786 11.541 1.110 1.00 96.00 100 PHE A N 1
ATOM 781 C CA . PHE A 1 100 ? -1.083 10.816 2.345 1.00 96.00 100 PHE A CA 1
ATOM 782 C C . PHE A 1 100 ? 0.125 10.874 3.299 1.00 96.00 100 PHE A C 1
ATOM 784 O O . PHE A 1 100 ? 0.785 9.860 3.524 1.00 96.00 100 PHE A O 1
ATOM 791 N N . PRO A 1 101 ? 0.442 12.043 3.887 1.00 93.31 101 PRO A N 1
ATOM 792 C CA . PRO A 1 101 ? 1.664 12.239 4.678 1.00 93.31 101 PRO A CA 1
ATOM 793 C C . PRO A 1 101 ? 1.737 11.366 5.941 1.00 93.31 101 PRO A C 1
ATOM 795 O O . PRO A 1 101 ? 2.821 11.121 6.460 1.00 93.31 101 PRO A O 1
ATOM 798 N N . ASN A 1 102 ? 0.598 10.856 6.419 1.00 93.19 102 ASN A N 1
ATOM 799 C CA . ASN A 1 102 ? 0.510 9.945 7.563 1.00 93.19 102 ASN A CA 1
ATOM 800 C C . ASN A 1 102 ? 0.596 8.468 7.127 1.00 93.19 102 ASN A C 1
ATOM 802 O O . ASN A 1 102 ? -0.183 7.625 7.584 1.00 93.19 102 ASN A O 1
ATOM 806 N N . THR A 1 103 ? 1.517 8.161 6.211 1.00 94.81 103 THR A N 1
ATOM 807 C CA . THR A 1 103 ? 1.839 6.796 5.776 1.00 94.81 103 THR A CA 1
ATOM 808 C C . THR A 1 103 ? 3.311 6.492 6.016 1.00 94.81 103 THR A C 1
ATOM 810 O O . THR A 1 103 ? 4.185 7.321 5.780 1.00 94.81 103 THR A O 1
ATOM 813 N N . GLU A 1 104 ? 3.597 5.280 6.476 1.00 95.31 104 GLU A N 1
ATOM 814 C CA . GLU A 1 104 ? 4.955 4.741 6.538 1.00 95.31 104 GLU A CA 1
ATOM 815 C C . GLU A 1 104 ? 5.156 3.756 5.382 1.00 95.31 104 GLU A C 1
ATOM 817 O O . GLU A 1 104 ? 4.211 3.104 4.944 1.00 95.31 104 GLU A O 1
ATOM 822 N N . SER A 1 105 ? 6.379 3.630 4.873 1.00 95.12 105 SER A N 1
ATOM 823 C CA . SER A 1 105 ? 6.706 2.692 3.796 1.00 95.12 105 SER A CA 1
ATOM 824 C C . SER A 1 105 ?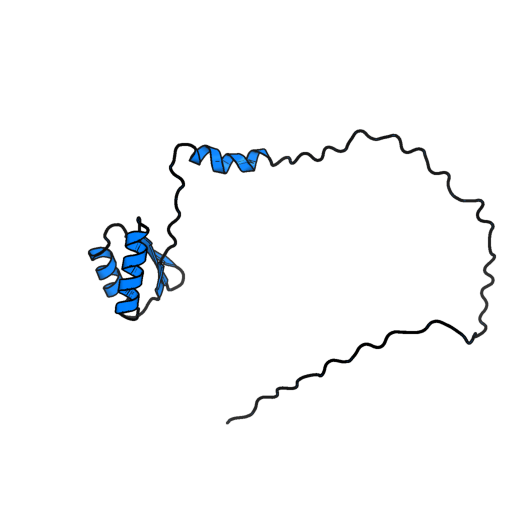 7.859 1.790 4.205 1.00 95.12 105 SER A C 1
ATOM 826 O O . SER A 1 105 ? 8.871 2.266 4.720 1.00 95.12 105 SER A O 1
ATOM 828 N N . LYS A 1 106 ? 7.717 0.483 3.978 1.00 95.62 106 LYS A N 1
ATOM 829 C CA . LYS A 1 106 ? 8.710 -0.534 4.344 1.00 95.62 106 LYS A CA 1
ATOM 830 C C . LYS A 1 106 ? 8.951 -1.477 3.180 1.00 95.62 106 LYS A C 1
ATOM 832 O O . LYS A 1 106 ? 8.009 -1.999 2.602 1.00 95.62 106 LYS A O 1
ATOM 837 N N . TYR A 1 107 ? 10.214 -1.713 2.849 1.00 95.50 107 TYR A N 1
ATOM 838 C CA . TYR A 1 107 ? 10.573 -2.739 1.878 1.00 95.50 107 TYR A CA 1
ATOM 839 C C . TYR A 1 107 ? 10.448 -4.131 2.505 1.00 95.50 107 TYR A C 1
ATOM 841 O O . TYR A 1 107 ? 11.005 -4.373 3.576 1.00 95.50 107 TYR A O 1
ATOM 849 N N . ASP A 1 108 ? 9.768 -5.045 1.816 1.00 92.06 108 ASP A N 1
ATOM 850 C CA . ASP A 1 108 ? 9.696 -6.458 2.178 1.00 92.06 108 ASP A CA 1
ATOM 851 C C . ASP A 1 108 ? 9.643 -7.343 0.923 1.00 92.06 108 ASP A C 1
ATOM 853 O O . ASP A 1 108 ? 8.728 -7.243 0.108 1.00 92.06 108 ASP A O 1
ATOM 857 N N . ARG A 1 109 ? 10.647 -8.217 0.761 1.00 93.31 109 ARG A N 1
ATOM 858 C CA . ARG A 1 109 ? 10.698 -9.293 -0.255 1.00 93.31 109 ARG A CA 1
ATOM 859 C C . ARG A 1 109 ? 10.269 -8.885 -1.679 1.00 93.31 109 ARG A C 1
ATOM 861 O O . ARG A 1 109 ? 9.551 -9.625 -2.346 1.00 93.31 109 ARG A O 1
ATOM 868 N N . GLY A 1 110 ? 10.735 -7.737 -2.175 1.00 93.69 110 GLY A N 1
ATOM 869 C CA . GLY A 1 110 ? 10.422 -7.260 -3.533 1.00 93.69 110 GLY A CA 1
ATOM 870 C C . GLY A 1 110 ? 9.132 -6.437 -3.646 1.00 93.69 110 GLY A C 1
ATOM 871 O O . GLY A 1 110 ? 8.723 -6.078 -4.752 1.00 93.69 110 GLY A O 1
ATOM 872 N N . TYR A 1 111 ? 8.518 -6.105 -2.514 1.00 97.00 111 TYR A N 1
ATOM 873 C CA . TYR A 1 111 ? 7.375 -5.209 -2.398 1.00 97.00 111 TYR A CA 1
ATOM 874 C C . TYR A 1 111 ? 7.707 -4.037 -1.472 1.00 97.00 111 TYR A C 1
ATOM 876 O O . TYR A 1 111 ? 8.600 -4.116 -0.626 1.00 97.00 111 TYR A O 1
ATOM 884 N N . ILE A 1 112 ? 6.960 -2.948 -1.621 1.00 96.88 112 ILE A N 1
ATOM 885 C CA . ILE A 1 112 ? 6.892 -1.862 -0.649 1.00 96.88 112 ILE A CA 1
ATOM 886 C C . ILE A 1 112 ? 5.552 -1.980 0.077 1.00 96.88 112 ILE A C 1
ATOM 888 O O . ILE A 1 112 ? 4.494 -1.780 -0.513 1.00 96.88 112 ILE A O 1
ATOM 892 N N . GLY A 1 113 ? 5.595 -2.322 1.359 1.00 96.94 113 GLY A N 1
ATOM 893 C CA . GLY A 1 113 ? 4.450 -2.258 2.254 1.00 96.94 113 GLY A CA 1
ATOM 894 C C . GLY A 1 113 ? 4.187 -0.813 2.660 1.00 96.94 113 GLY A C 1
ATOM 895 O O . GLY A 1 113 ? 5.026 -0.195 3.313 1.00 96.94 113 GLY A O 1
ATOM 896 N N . ILE A 1 114 ? 3.028 -0.282 2.289 1.00 96.81 114 ILE A N 1
ATOM 897 C CA . ILE A 1 114 ? 2.551 1.045 2.686 1.00 96.81 114 ILE A CA 1
ATOM 898 C C . ILE A 1 114 ? 1.620 0.872 3.887 1.00 96.81 114 ILE A C 1
ATOM 900 O O . ILE A 1 114 ? 0.631 0.139 3.816 1.00 96.81 114 ILE A O 1
ATOM 904 N N . LEU A 1 115 ? 1.933 1.548 4.988 1.00 96.44 115 LEU A N 1
ATOM 905 C CA . LEU A 1 115 ? 1.218 1.493 6.259 1.00 96.44 115 LEU A CA 1
ATOM 906 C C . LEU A 1 115 ? 0.537 2.844 6.534 1.00 96.44 115 LEU A C 1
ATOM 908 O O . LEU A 1 115 ? 1.172 3.749 7.080 1.00 96.44 115 LEU A O 1
ATOM 912 N N . PRO A 1 116 ? -0.738 3.012 6.148 1.00 95.50 116 PRO A N 1
ATOM 913 C CA . PRO A 1 116 ? -1.520 4.194 6.495 1.00 95.50 116 PRO A CA 1
ATOM 914 C C . PRO A 1 116 ? -1.958 4.178 7.961 1.00 95.50 116 PRO A C 1
ATOM 916 O O . PRO A 1 116 ? -2.300 3.131 8.511 1.00 95.50 116 PRO A O 1
ATOM 919 N N . HIS A 1 117 ? -2.004 5.360 8.577 1.00 91.44 117 HIS A N 1
ATOM 920 C CA . HIS A 1 117 ? -2.473 5.521 9.956 1.00 91.44 117 HIS A CA 1
ATOM 921 C C . HIS A 1 117 ? -4.005 5.449 10.094 1.00 91.44 117 HIS A C 1
ATOM 923 O O . HIS A 1 117 ? -4.512 5.106 11.160 1.00 91.44 117 HIS A O 1
ATOM 929 N N . PHE A 1 118 ? -4.746 5.745 9.018 1.00 92.50 118 PHE A N 1
ATOM 930 C CA . PHE A 1 118 ? -6.210 5.742 8.993 1.00 92.50 118 PHE A CA 1
ATOM 931 C C . PHE A 1 118 ? -6.762 4.796 7.918 1.00 92.50 118 PHE A C 1
ATOM 933 O O . PHE A 1 118 ? -6.197 4.650 6.833 1.00 92.50 118 PHE A O 1
ATOM 940 N N . LEU A 1 119 ? -7.905 4.166 8.204 1.00 93.31 119 LEU A N 1
ATOM 941 C CA . LEU A 1 119 ? -8.570 3.244 7.275 1.00 93.31 119 LEU A CA 1
ATOM 942 C C . LEU A 1 119 ? -9.115 3.968 6.029 1.00 93.31 119 LEU A C 1
ATOM 944 O O . LEU A 1 119 ? -9.104 3.412 4.928 1.00 93.31 119 LEU A O 1
ATOM 948 N N . GLU A 1 120 ? -9.514 5.230 6.190 1.00 93.94 120 GLU A N 1
ATOM 949 C CA . GLU A 1 120 ? -9.906 6.117 5.092 1.00 93.94 120 GLU A CA 1
ATOM 950 C C . GLU A 1 120 ? -8.751 6.324 4.102 1.00 93.94 120 GLU A C 1
ATOM 952 O O . GLU A 1 120 ? -8.927 6.172 2.893 1.00 93.94 120 GLU A O 1
ATOM 957 N N . ASP A 1 121 ? -7.550 6.610 4.616 1.00 95.12 121 ASP A N 1
ATOM 958 C CA . ASP A 1 121 ? -6.354 6.816 3.795 1.00 95.12 121 ASP A CA 1
ATOM 959 C C . ASP A 1 121 ? -5.976 5.530 3.068 1.00 95.12 121 ASP A C 1
ATOM 961 O O . ASP A 1 121 ? -5.686 5.563 1.875 1.00 95.12 121 ASP A O 1
ATOM 965 N N . ARG A 1 122 ? -6.082 4.375 3.739 1.00 96.19 122 ARG A N 1
ATOM 966 C CA . ARG A 1 122 ? -5.890 3.071 3.091 1.00 96.19 122 ARG A CA 1
ATOM 967 C C . ARG A 1 122 ? -6.790 2.910 1.866 1.00 96.19 122 ARG A C 1
ATOM 969 O O . ARG A 1 122 ? -6.324 2.476 0.816 1.00 96.19 122 ARG A O 1
ATOM 976 N N . SER A 1 123 ? -8.068 3.249 2.004 1.00 96.56 123 SER A N 1
ATOM 977 C CA . SER A 1 123 ? -9.053 3.100 0.928 1.00 96.56 123 SER A CA 1
ATOM 978 C C . SER A 1 123 ? -8.753 4.044 -0.238 1.00 96.56 123 SER A C 1
ATOM 980 O O . SER A 1 123 ? -8.734 3.611 -1.389 1.00 96.56 123 SER A O 1
ATOM 982 N N . LYS A 1 124 ? -8.408 5.302 0.059 1.00 97.12 124 LYS A N 1
ATOM 983 C CA . LYS A 1 124 ? -8.028 6.302 -0.951 1.00 97.12 124 LYS A CA 1
ATOM 984 C C . LYS A 1 124 ? -6.730 5.951 -1.679 1.00 97.12 124 LYS A C 1
ATOM 986 O O . LYS A 1 124 ? -6.631 6.179 -2.880 1.00 97.12 124 LYS A O 1
ATOM 991 N N . ILE A 1 125 ? -5.743 5.383 -0.983 1.00 97.19 125 ILE A N 1
ATOM 992 C CA . ILE A 1 125 ? -4.490 4.928 -1.606 1.00 97.19 125 ILE A CA 1
ATOM 993 C C . ILE A 1 125 ? -4.769 3.775 -2.573 1.00 97.19 125 ILE A C 1
ATOM 995 O O . ILE A 1 125 ? -4.245 3.781 -3.682 1.00 97.19 125 ILE A O 1
ATOM 999 N N . ILE A 1 126 ? -5.613 2.810 -2.195 1.00 96.94 126 ILE A N 1
ATOM 1000 C CA . ILE A 1 126 ? -5.998 1.704 -3.088 1.00 96.94 126 ILE A CA 1
ATOM 1001 C C . ILE A 1 126 ? -6.705 2.237 -4.339 1.00 96.94 126 ILE A C 1
ATOM 1003 O O . ILE A 1 126 ? -6.375 1.829 -5.449 1.00 96.94 126 ILE A O 1
ATOM 1007 N N . GLU A 1 127 ? -7.644 3.171 -4.183 1.00 97.19 127 GLU A N 1
ATOM 1008 C CA . GLU A 1 127 ? -8.326 3.806 -5.316 1.00 97.19 127 GLU A CA 1
ATOM 1009 C C . GLU A 1 127 ? -7.342 4.548 -6.234 1.00 97.19 127 GLU A C 1
ATOM 1011 O O . GLU A 1 127 ? -7.389 4.397 -7.456 1.00 97.19 127 GLU A O 1
ATOM 1016 N N . PHE A 1 128 ? -6.409 5.300 -5.644 1.00 96.00 128 PHE A N 1
ATOM 1017 C CA . PHE A 1 128 ? -5.340 5.980 -6.368 1.00 96.00 128 PHE A CA 1
ATOM 1018 C C . PHE A 1 128 ? -4.469 4.999 -7.164 1.00 96.00 128 PHE A C 1
ATOM 1020 O O . PHE A 1 128 ? -4.211 5.241 -8.341 1.00 96.00 128 PHE A O 1
ATOM 1027 N N . LEU A 1 129 ? -4.043 3.887 -6.563 1.00 95.06 129 LEU A N 1
ATOM 1028 C CA . LEU A 1 129 ? -3.228 2.873 -7.237 1.00 95.06 129 LEU A CA 1
ATOM 1029 C C . LEU A 1 129 ? -3.986 2.219 -8.398 1.00 95.06 129 LEU A C 1
ATOM 1031 O O . LEU A 1 129 ? -3.464 2.161 -9.510 1.00 95.06 129 LEU A O 1
ATOM 1035 N N . ASN A 1 130 ? -5.245 1.837 -8.175 1.00 95.31 130 ASN A N 1
ATOM 1036 C CA . ASN A 1 130 ? -6.095 1.234 -9.203 1.00 95.31 130 ASN A CA 1
ATOM 1037 C C . ASN A 1 130 ? -6.302 2.165 -10.404 1.00 95.31 130 ASN A C 1
ATOM 1039 O O . ASN A 1 130 ? -6.256 1.719 -11.548 1.00 95.31 130 ASN A O 1
ATOM 1043 N N . LYS A 1 131 ? -6.499 3.468 -10.163 1.00 95.19 131 LYS A N 1
ATOM 1044 C CA . LYS A 1 131 ? -6.657 4.469 -11.229 1.00 95.19 131 LYS A CA 1
ATOM 1045 C C . LYS A 1 131 ? -5.404 4.617 -12.099 1.00 95.19 131 LYS A C 1
ATOM 1047 O O . LYS A 1 131 ? -5.518 5.004 -13.257 1.00 95.19 131 LYS A O 1
ATOM 1052 N N . ASN A 1 132 ? -4.232 4.339 -11.535 1.00 90.06 132 ASN A N 1
ATOM 1053 C CA . ASN A 1 132 ? -2.945 4.416 -12.223 1.00 90.06 132 ASN A CA 1
ATOM 1054 C C . ASN A 1 132 ? -2.438 3.039 -12.696 1.00 90.06 132 ASN A C 1
ATOM 1056 O O . ASN A 1 132 ? -1.281 2.945 -13.097 1.00 90.06 132 ASN A O 1
ATOM 1060 N N . GLU A 1 133 ? -3.273 1.992 -12.639 1.00 87.56 133 GLU A N 1
ATOM 1061 C CA . GLU A 1 133 ? -2.934 0.619 -13.054 1.00 87.56 133 GLU A CA 1
ATOM 1062 C C . GLU A 1 133 ? -1.669 0.055 -12.362 1.00 87.56 133 GLU A C 1
ATOM 1064 O O . GLU A 1 133 ? -0.854 -0.634 -12.979 1.00 87.56 133 GLU A O 1
ATOM 1069 N N . LYS A 1 134 ? -1.488 0.376 -11.072 1.00 79.50 134 LYS A N 1
ATOM 1070 C CA . LYS A 1 134 ? -0.313 0.017 -10.254 1.00 79.50 134 LYS A CA 1
ATOM 1071 C C . LYS A 1 134 ? -0.535 -1.196 -9.352 1.00 79.50 134 LYS A C 1
ATOM 1073 O O . LYS A 1 134 ? -1.658 -1.356 -8.829 1.00 79.50 134 LYS A O 1
#